Protein AF-A0AAP6CW09-F1 (afdb_monomer)

Radius of gyration: 12.86 Å; Cα contacts (8 Å, |Δi|>4): 159; chains: 1; bounding box: 27×35×30 Å

Mean predicted aligned error: 6.65 Å

Secondary structure (DSSP, 8-state):
-EEEE-S-SGGGGEEEEESS-SEEEEEEEESSSSTT-EEEEEEEEEE-TTEEEE--SSS---HHHHHHHHHS-GGGTGGGSS--

Sequence (84 aa):
MYPVYSSQIKNHGIFGYYNEYLAQKKIIFSTHGNPGSAKFIQEKFFATSNCGILSSKKYPESTLFAIQFEKTPKNSFLKGQSHI

Solvent-accessible surface area (backbone atoms only — not comparable to full-atom values): 4838 Å² total; per-residue (Å²): 116,23,50,24,36,39,29,47,82,59,74,86,16,50,74,48,72,37,86,60,63,76,49,57,53,36,26,39,29,18,68,38,93,48,62,53,47,44,44,50,40,76,57,60,23,26,70,40,93,38,34,47,77,55,82,61,97,85,52,83,69,43,58,68,58,18,54,52,52,46,70,48,67,73,79,67,56,66,74,72,67,79,79,124

InterPro domains:
  IPR000055 Type I restriction modification DNA specificity domain [PF01420] (2-81)
  IPR044946 Type I restriction modification DNA specificity domain superfamily [G3DSA:3.90.220.20] (1-84)

Foldseek 3Di:
DAFEAALDPPPVRTPDDDPDFDDAQWKKAFCPDDHQQIAGHHGTHHYDPRIDTDDDPPDGDDRVVNVVSSPPDPVVVVVVPPPD

Structure (mmCIF, N/CA/C/O backbone):
data_AF-A0AAP6CW09-F1
#
_entry.id   AF-A0AAP6CW09-F1
#
loop_
_atom_site.group_PDB
_atom_site.id
_atom_site.type_symbol
_atom_site.label_atom_id
_atom_site.label_alt_id
_atom_site.label_comp_id
_atom_site.label_asym_id
_atom_site.label_entity_id
_atom_site.label_seq_id
_atom_site.pdbx_PDB_ins_code
_atom_site.Cartn_x
_atom_site.Cartn_y
_atom_site.Cartn_z
_atom_site.occupancy
_atom_site.B_iso_or_equiv
_atom_site.auth_seq_id
_atom_site.auth_comp_id
_atom_site.auth_asym_id
_atom_site.auth_atom_id
_atom_site.pdbx_PDB_model_num
ATOM 1 N N . MET A 1 1 ? -6.290 -13.660 -3.161 1.00 87.88 1 MET A N 1
ATOM 2 C CA . MET A 1 1 ? -5.078 -12.961 -3.636 1.00 87.88 1 MET A CA 1
ATOM 3 C C . MET A 1 1 ? -5.314 -11.462 -3.546 1.00 87.88 1 MET A C 1
ATOM 5 O O . MET A 1 1 ? -6.431 -11.032 -3.807 1.00 87.88 1 MET A O 1
ATOM 9 N N . TYR A 1 2 ? -4.297 -10.698 -3.156 1.00 94.12 2 TYR A N 1
ATOM 10 C CA . TYR A 1 2 ? -4.335 -9.253 -2.917 1.00 94.12 2 TYR A CA 1
ATOM 11 C C . TYR A 1 2 ? -3.316 -8.538 -3.811 1.00 94.12 2 TYR A C 1
ATOM 13 O O . TYR A 1 2 ? -2.254 -9.111 -4.068 1.00 94.12 2 TYR A O 1
ATOM 21 N N . PRO A 1 3 ? -3.602 -7.315 -4.290 1.00 94.75 3 PRO A N 1
ATOM 22 C CA . PRO A 1 3 ? -2.671 -6.567 -5.126 1.00 94.75 3 PRO A CA 1
ATOM 23 C C . PRO A 1 3 ? -1.408 -6.186 -4.346 1.00 94.75 3 PRO A C 1
ATOM 25 O O . PRO A 1 3 ? -1.469 -5.755 -3.191 1.00 94.75 3 PRO A O 1
ATOM 28 N N . VAL A 1 4 ? -0.262 -6.322 -5.008 1.00 94.06 4 VAL A N 1
ATOM 29 C CA . VAL A 1 4 ? 1.050 -5.893 -4.520 1.00 94.06 4 VAL A CA 1
ATOM 30 C C . VAL A 1 4 ? 1.386 -4.553 -5.159 1.00 94.06 4 VAL A C 1
ATOM 32 O O . VAL A 1 4 ? 1.558 -4.476 -6.376 1.00 94.06 4 VAL A O 1
ATOM 35 N N . TYR A 1 5 ? 1.505 -3.505 -4.350 1.00 92.12 5 TYR A N 1
ATOM 36 C CA . TYR A 1 5 ? 1.913 -2.179 -4.797 1.00 92.12 5 TYR A CA 1
ATOM 37 C C . TYR A 1 5 ? 3.429 -1.980 -4.685 1.00 92.12 5 TYR A C 1
ATOM 39 O O . TYR A 1 5 ? 4.067 -2.333 -3.689 1.00 92.12 5 TYR A O 1
ATOM 47 N N . SER A 1 6 ? 3.998 -1.379 -5.724 1.00 88.06 6 SER A N 1
ATOM 48 C CA . SER A 1 6 ? 5.391 -0.951 -5.807 1.00 88.06 6 SER A CA 1
ATOM 49 C C . SER A 1 6 ? 5.466 0.493 -6.302 1.00 88.06 6 SER A C 1
ATOM 51 O O . SER A 1 6 ? 4.463 1.108 -6.662 1.00 88.06 6 SER A O 1
ATOM 53 N N . SER A 1 7 ? 6.670 1.045 -6.338 1.00 83.88 7 SER A N 1
ATOM 54 C CA . SER A 1 7 ? 6.946 2.450 -6.625 1.00 83.88 7 SER A CA 1
ATOM 55 C C . SER A 1 7 ? 6.910 2.806 -8.122 1.00 83.88 7 SER A C 1
ATOM 57 O O . SER A 1 7 ? 7.492 3.796 -8.573 1.00 83.88 7 SER A O 1
ATOM 59 N N . GL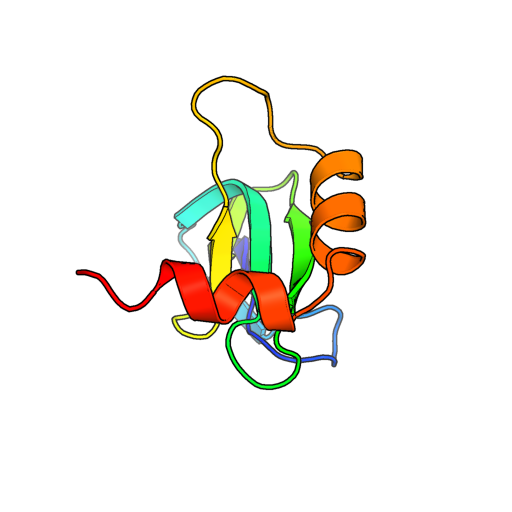N A 1 8 ? 6.276 1.945 -8.916 1.00 79.00 8 GLN A N 1
ATOM 60 C CA . GLN A 1 8 ? 6.225 2.002 -10.370 1.00 79.00 8 GLN A CA 1
ATOM 61 C C . GLN A 1 8 ? 5.064 2.873 -10.865 1.00 79.00 8 GLN A C 1
ATOM 63 O O . GLN A 1 8 ? 3.973 2.872 -10.305 1.00 79.00 8 GLN A O 1
ATOM 68 N N . ILE A 1 9 ? 5.280 3.580 -11.975 1.00 71.25 9 ILE A N 1
ATOM 69 C CA . ILE A 1 9 ? 4.259 4.442 -12.600 1.00 71.25 9 ILE A CA 1
ATOM 70 C C . ILE A 1 9 ? 3.301 3.614 -13.480 1.00 71.25 9 ILE A C 1
ATOM 72 O O . ILE A 1 9 ? 2.140 3.967 -13.676 1.00 71.25 9 ILE A O 1
ATOM 76 N N . LYS A 1 10 ? 3.776 2.476 -13.999 1.00 77.50 10 LYS A N 1
ATOM 77 C CA . LYS A 1 10 ? 3.000 1.575 -14.863 1.00 77.50 10 LYS A CA 1
ATOM 78 C C . LYS A 1 10 ? 1.977 0.771 -14.053 1.00 77.50 10 LYS A C 1
ATOM 80 O O . LYS A 1 10 ? 2.193 0.484 -12.874 1.00 77.50 10 LYS A O 1
ATOM 85 N N . ASN A 1 11 ? 0.878 0.383 -14.702 1.00 82.19 11 ASN A N 1
ATOM 86 C CA . ASN A 1 11 ? -0.198 -0.438 -14.126 1.00 82.19 11 ASN A CA 1
ATOM 87 C C . ASN A 1 11 ? -0.746 0.101 -12.792 1.00 82.19 11 ASN A C 1
ATOM 89 O O . ASN A 1 11 ? -1.061 -0.664 -11.883 1.00 82.19 11 ASN A O 1
ATOM 93 N N . HIS A 1 12 ? -0.819 1.428 -12.647 1.00 82.00 12 HIS A N 1
ATOM 94 C CA . HIS A 1 12 ? -1.307 2.095 -11.432 1.00 82.00 12 HIS A CA 1
ATOM 95 C C . HIS A 1 12 ? -0.558 1.691 -10.145 1.00 82.00 12 HIS A C 1
ATOM 97 O O . HIS A 1 12 ? -1.154 1.681 -9.063 1.00 82.00 12 HIS A O 1
ATOM 103 N N . GLY A 1 13 ? 0.725 1.332 -10.260 1.00 83.31 13 GLY A N 1
ATOM 104 C CA . GLY A 1 13 ? 1.552 0.896 -9.134 1.00 83.31 13 GLY A CA 1
ATOM 105 C C . GLY A 1 13 ? 1.471 -0.598 -8.816 1.00 83.31 13 GLY A C 1
ATOM 106 O O . GLY A 1 13 ? 2.197 -1.051 -7.937 1.00 83.31 13 GLY A O 1
ATOM 107 N N . ILE A 1 14 ? 0.628 -1.375 -9.504 1.00 89.12 14 ILE A N 1
ATOM 108 C CA . ILE A 1 14 ? 0.451 -2.807 -9.229 1.00 89.12 14 ILE A CA 1
ATOM 109 C C . ILE A 1 14 ? 1.583 -3.608 -9.881 1.00 89.12 14 ILE A C 1
ATOM 111 O O . ILE A 1 14 ? 1.723 -3.630 -11.105 1.00 89.12 14 ILE A O 1
ATOM 115 N N . PHE A 1 15 ? 2.374 -4.284 -9.051 1.00 90.62 15 PHE A N 1
ATOM 116 C CA . PHE A 1 15 ? 3.454 -5.182 -9.462 1.00 90.62 15 PHE A CA 1
ATOM 117 C C . PHE A 1 15 ? 2.950 -6.605 -9.743 1.00 90.62 15 PHE A C 1
ATOM 119 O O . PHE A 1 15 ? 3.430 -7.271 -10.654 1.00 90.62 15 PHE A O 1
ATOM 126 N N . GLY A 1 16 ? 1.959 -7.064 -8.978 1.00 92.19 16 GLY A N 1
ATOM 127 C CA . GLY A 1 16 ? 1.399 -8.407 -9.092 1.00 92.19 16 GLY A CA 1
ATOM 128 C C . GLY A 1 16 ? 0.379 -8.685 -7.996 1.00 92.19 16 GLY A C 1
ATOM 129 O O . GLY A 1 16 ? -0.179 -7.753 -7.416 1.00 92.19 16 GLY A O 1
ATOM 130 N N . TYR A 1 17 ? 0.160 -9.963 -7.695 1.00 94.12 17 TYR A N 1
ATOM 131 C CA . TYR A 1 17 ? -0.758 -10.401 -6.649 1.00 94.12 17 TYR A CA 1
ATOM 132 C C . TYR A 1 17 ? -0.073 -11.383 -5.703 1.00 94.12 17 TYR A C 1
ATOM 134 O O . TYR A 1 17 ? 0.681 -12.247 -6.144 1.00 94.12 17 TYR A O 1
ATOM 142 N N . TYR A 1 18 ? -0.359 -11.262 -4.410 1.00 94.12 18 TYR A N 1
ATOM 143 C CA . TYR A 1 18 ? 0.182 -12.124 -3.363 1.00 94.12 18 TYR A CA 1
ATOM 144 C C . TYR A 1 18 ? -0.940 -12.692 -2.491 1.00 94.12 18 TYR A C 1
ATOM 146 O O . TYR A 1 18 ? -2.075 -12.206 -2.500 1.00 94.12 18 TYR A O 1
ATOM 154 N N . ASN A 1 19 ? -0.662 -13.773 -1.771 1.00 93.81 19 ASN A N 1
ATOM 155 C CA . ASN A 1 19 ? -1.696 -14.512 -1.043 1.00 93.81 19 ASN A CA 1
ATOM 156 C C . ASN A 1 19 ? -2.037 -13.859 0.304 1.00 93.81 19 ASN A C 1
ATOM 158 O O . ASN A 1 19 ? -3.123 -14.082 0.837 1.00 93.81 19 ASN A O 1
ATOM 162 N N . GLU A 1 20 ? -1.155 -12.993 0.799 1.00 93.31 20 GLU A N 1
ATOM 163 C CA . GLU A 1 20 ? -1.293 -12.277 2.064 1.00 93.31 20 GLU A CA 1
ATOM 164 C C . GLU A 1 20 ? -1.401 -10.766 1.838 1.00 93.31 20 GLU A C 1
ATOM 166 O O . GLU A 1 20 ? -1.058 -10.244 0.775 1.00 93.31 20 GLU A O 1
ATOM 171 N N . TYR A 1 21 ? -1.893 -10.059 2.853 1.00 93.62 21 TYR A N 1
ATOM 172 C CA . TYR A 1 21 ? -2.010 -8.606 2.851 1.00 93.62 21 TYR A CA 1
ATOM 173 C C . TYR A 1 21 ? -1.244 -8.019 4.033 1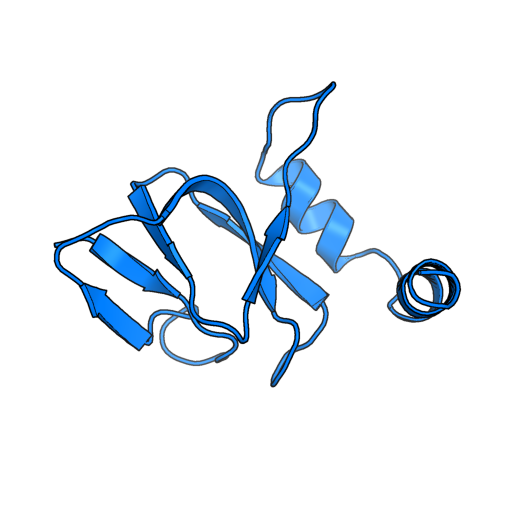.00 93.62 21 TYR A C 1
ATOM 175 O O . TYR A 1 21 ? -1.161 -8.624 5.098 1.00 93.62 21 TYR A O 1
ATOM 183 N N . LEU A 1 22 ? -0.722 -6.813 3.839 1.00 93.31 22 LEU A N 1
ATOM 184 C CA . LEU A 1 22 ? 0.002 -6.055 4.852 1.00 93.31 22 LEU A CA 1
ATOM 185 C C . LEU A 1 22 ? -0.903 -5.017 5.528 1.00 93.31 22 LEU A C 1
ATOM 187 O O . LEU A 1 22 ? -0.792 -4.776 6.726 1.00 93.31 22 LEU A O 1
ATOM 191 N N . ALA A 1 23 ? -1.804 -4.389 4.766 1.00 93.06 23 ALA A N 1
ATOM 192 C CA . ALA A 1 23 ? -2.657 -3.310 5.258 1.00 93.06 23 ALA A CA 1
ATOM 193 C C . ALA A 1 23 ? -3.984 -3.198 4.484 1.00 93.06 23 ALA A C 1
ATOM 195 O O . ALA A 1 23 ? -4.184 -3.829 3.445 1.00 93.06 23 ALA A O 1
ATOM 196 N N . GLN A 1 24 ? -4.904 -2.386 5.014 1.00 95.06 24 GLN A N 1
ATOM 197 C CA . GLN A 1 24 ? -6.202 -2.065 4.415 1.00 95.06 24 GLN A CA 1
ATOM 198 C C . GLN A 1 24 ? -6.633 -0.649 4.814 1.00 95.06 24 GLN A C 1
ATOM 200 O O . GLN A 1 24 ? -6.399 -0.252 5.955 1.00 95.06 24 GLN A O 1
ATOM 205 N N . LYS A 1 25 ? -7.312 0.079 3.910 1.00 94.56 25 LYS A N 1
ATOM 206 C CA . LYS A 1 25 ? -7.787 1.459 4.145 1.00 94.56 25 LYS A CA 1
ATOM 207 C C . LYS A 1 25 ? -6.642 2.376 4.588 1.00 94.56 25 LYS A C 1
ATOM 209 O O . LYS A 1 25 ? -6.754 3.089 5.579 1.00 94.56 25 LYS A O 1
ATOM 214 N N . LYS A 1 26 ? -5.525 2.340 3.857 1.00 95.19 26 LYS A N 1
ATOM 215 C CA . LYS A 1 26 ? -4.323 3.142 4.140 1.00 95.19 26 LYS A CA 1
ATOM 216 C C . LYS A 1 26 ? -3.853 3.905 2.912 1.00 95.19 26 LYS A C 1
ATOM 218 O O . LYS A 1 26 ? -4.216 3.574 1.785 1.00 95.19 26 LYS A O 1
ATOM 223 N N . ILE A 1 27 ? -3.056 4.943 3.146 1.00 93.56 27 ILE A N 1
ATOM 224 C CA . ILE A 1 27 ? -2.387 5.689 2.080 1.00 93.56 27 ILE A CA 1
ATOM 225 C C . ILE A 1 27 ? -1.025 5.044 1.846 1.00 93.56 27 ILE A C 1
ATOM 227 O O . ILE A 1 27 ? -0.256 4.866 2.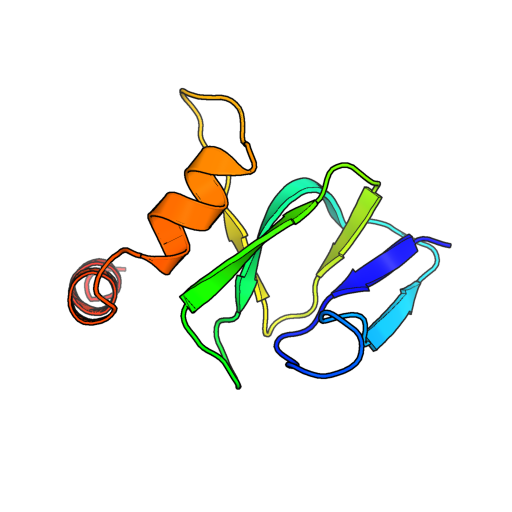787 1.00 93.56 27 ILE A O 1
ATOM 231 N N . ILE A 1 28 ? -0.730 4.703 0.600 1.00 92.50 28 ILE A N 1
ATOM 232 C CA . ILE A 1 28 ? 0.606 4.296 0.165 1.00 92.50 28 ILE A CA 1
ATOM 233 C C . ILE A 1 28 ? 1.28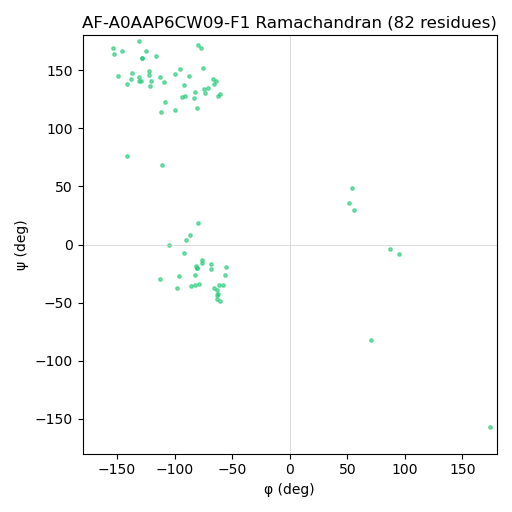5 5.478 -0.508 1.00 92.50 28 ILE A C 1
ATOM 235 O O . ILE A 1 28 ? 0.611 6.261 -1.173 1.00 92.50 28 ILE A O 1
ATOM 239 N N . PHE A 1 29 ? 2.600 5.601 -0.372 1.00 90.75 29 PHE A N 1
ATOM 240 C CA . PHE A 1 29 ? 3.388 6.560 -1.138 1.00 90.75 29 PHE A CA 1
ATOM 241 C C . PHE A 1 29 ? 4.679 5.930 -1.647 1.00 90.75 29 PHE A C 1
ATOM 243 O O . PHE A 1 29 ? 5.250 5.044 -1.015 1.00 90.75 29 PHE A O 1
ATOM 250 N N . SER A 1 30 ? 5.145 6.373 -2.807 1.00 87.75 30 SER A N 1
ATOM 251 C CA . SER A 1 30 ? 6.373 5.860 -3.417 1.00 87.75 30 SER A CA 1
ATOM 252 C C . SER A 1 30 ? 7.598 6.537 -2.804 1.00 87.75 30 SER A C 1
ATOM 254 O O . SER A 1 30 ? 7.642 7.766 -2.717 1.00 87.75 30 SER A O 1
ATOM 256 N N . THR A 1 31 ? 8.598 5.749 -2.394 1.00 83.56 31 THR A N 1
ATOM 257 C CA . THR A 1 31 ? 9.894 6.260 -1.900 1.00 83.56 31 THR A CA 1
ATOM 258 C C . THR A 1 31 ? 10.963 6.278 -2.991 1.00 83.56 31 THR A C 1
ATOM 260 O O . THR A 1 31 ? 11.850 7.123 -2.962 1.00 83.56 31 THR A O 1
ATOM 263 N N . HIS A 1 32 ? 10.847 5.396 -3.985 1.00 76.88 32 HIS A N 1
ATOM 264 C CA . HIS A 1 32 ? 11.772 5.274 -5.116 1.00 76.88 32 HIS A CA 1
ATOM 265 C C . HIS A 1 32 ? 11.018 5.378 -6.454 1.00 76.88 32 HIS A C 1
ATOM 267 O O . HIS A 1 32 ? 9.794 5.306 -6.489 1.00 76.88 32 HIS A O 1
ATOM 273 N N . GLY A 1 33 ? 11.712 5.570 -7.581 1.00 75.25 33 GLY A N 1
ATOM 274 C CA . GLY A 1 33 ? 11.073 5.707 -8.901 1.00 75.25 33 GLY A CA 1
ATOM 275 C C . GLY A 1 33 ? 10.317 7.032 -9.064 1.00 75.25 33 GLY A C 1
ATOM 276 O O . GLY A 1 33 ? 10.874 7.981 -9.606 1.00 75.25 33 GLY A O 1
ATOM 277 N N . ASN A 1 34 ? 9.078 7.116 -8.560 1.00 74.00 34 ASN A N 1
ATOM 278 C CA . ASN A 1 34 ? 8.274 8.347 -8.516 1.00 74.00 34 ASN A CA 1
ATOM 279 C C . ASN A 1 34 ? 8.075 8.870 -7.074 1.00 74.00 34 ASN A C 1
ATOM 281 O O . ASN A 1 34 ? 6.964 8.805 -6.537 1.00 74.00 34 ASN A O 1
ATOM 285 N N . PRO A 1 35 ? 9.135 9.364 -6.412 1.00 77.50 35 PRO A N 1
ATOM 286 C CA . PRO A 1 35 ? 9.085 9.741 -5.006 1.00 77.50 35 PRO A CA 1
ATOM 287 C C . PRO A 1 35 ? 8.056 10.845 -4.743 1.00 77.50 35 PRO A C 1
ATOM 289 O O . PRO A 1 35 ? 8.061 11.893 -5.401 1.00 77.50 35 PRO A O 1
ATOM 292 N N . GLY A 1 36 ? 7.195 10.603 -3.755 1.00 75.12 36 GLY A N 1
ATOM 293 C CA . GLY A 1 36 ? 6.165 11.539 -3.298 1.00 75.12 36 GLY A CA 1
ATOM 294 C C . GLY A 1 36 ? 4.773 11.348 -3.911 1.00 75.12 36 GLY A C 1
ATOM 295 O O . GLY A 1 36 ? 3.839 11.973 -3.421 1.00 75.12 36 GLY A O 1
ATOM 296 N N . SER A 1 37 ? 4.597 10.479 -4.918 1.00 86.62 37 SER A N 1
ATOM 297 C CA . SER A 1 37 ? 3.244 10.092 -5.351 1.00 86.62 37 SER A CA 1
ATOM 298 C C . SER A 1 37 ? 2.591 9.202 -4.299 1.00 86.62 37 SER A C 1
ATOM 300 O O . SER A 1 37 ? 3.235 8.282 -3.786 1.00 86.62 37 SER A O 1
ATOM 302 N N . ALA A 1 38 ? 1.331 9.484 -3.981 1.00 90.44 38 ALA A N 1
ATOM 303 C CA . ALA A 1 38 ? 0.574 8.872 -2.909 1.00 90.44 38 ALA A CA 1
ATOM 304 C C . ALA A 1 38 ? -0.858 8.547 -3.332 1.00 90.44 38 ALA A C 1
ATOM 306 O O . ALA A 1 38 ? -1.526 9.301 -4.032 1.00 90.44 38 ALA A O 1
ATOM 307 N N . LYS A 1 39 ? -1.365 7.414 -2.851 1.00 91.56 39 LYS A N 1
ATOM 308 C CA . LYS A 1 39 ? -2.695 6.916 -3.192 1.00 91.56 39 LYS A CA 1
ATOM 309 C C . LYS A 1 39 ? -3.360 6.300 -1.976 1.00 91.56 39 LYS A C 1
ATOM 311 O O . LYS A 1 39 ? -2.737 5.552 -1.229 1.00 91.56 39 LYS A O 1
ATOM 316 N N . PHE A 1 40 ? -4.644 6.581 -1.798 1.00 93.69 40 PHE A N 1
ATOM 317 C CA . PHE A 1 40 ? -5.460 5.895 -0.805 1.00 93.69 40 PHE A CA 1
ATOM 318 C C . PHE A 1 40 ? -5.984 4.569 -1.364 1.00 93.69 40 PHE A C 1
ATOM 320 O O . PHE A 1 40 ? -6.608 4.546 -2.425 1.00 93.69 40 PHE A O 1
ATOM 327 N N . ILE A 1 41 ? -5.736 3.473 -0.646 1.00 93.88 41 ILE A N 1
ATOM 328 C CA . ILE A 1 41 ? -6.161 2.123 -1.018 1.00 93.88 41 ILE A CA 1
ATOM 329 C C . ILE A 1 41 ? -7.221 1.650 -0.027 1.00 93.88 41 ILE A C 1
ATOM 331 O O . ILE A 1 41 ? -6.946 1.469 1.160 1.00 93.88 41 ILE A O 1
ATOM 335 N N . GLN A 1 42 ? -8.447 1.462 -0.519 1.00 94.38 42 GLN A N 1
ATOM 336 C CA . GLN A 1 42 ? -9.586 1.017 0.292 1.00 94.38 42 GLN A CA 1
ATOM 337 C C . GLN A 1 42 ? -9.570 -0.494 0.561 1.00 94.38 42 GLN A C 1
ATOM 339 O O . GLN A 1 42 ? -9.997 -0.945 1.627 1.00 94.38 42 GLN A O 1
ATOM 344 N N . GLU A 1 43 ? -9.084 -1.275 -0.400 1.00 94.31 43 GLU A N 1
ATOM 345 C CA . GLU A 1 43 ? -9.009 -2.733 -0.322 1.00 94.31 43 GLU A CA 1
ATOM 346 C C . GLU A 1 43 ? -7.813 -3.223 0.509 1.00 94.31 43 GLU A C 1
ATOM 348 O O . GLU A 1 43 ? -6.979 -2.436 0.960 1.00 94.31 43 GLU A O 1
ATOM 353 N N . LYS A 1 44 ? -7.764 -4.533 0.770 1.00 96.31 44 LYS A N 1
ATOM 354 C CA . LYS A 1 44 ? -6.599 -5.187 1.379 1.00 96.31 44 LYS A CA 1
ATOM 355 C C . LYS A 1 44 ? -5.492 -5.292 0.337 1.00 96.31 44 LYS A C 1
ATOM 357 O O . LYS A 1 44 ? -5.757 -5.725 -0.781 1.00 96.31 44 LYS A O 1
ATOM 362 N N . PHE A 1 45 ? -4.268 -4.942 0.707 1.00 95.06 45 PHE A N 1
ATOM 363 C CA . PHE A 1 45 ? -3.139 -4.922 -0.217 1.00 95.06 45 PHE A CA 1
ATOM 364 C C . PHE A 1 45 ? -1.829 -5.309 0.463 1.00 95.06 45 PHE A C 1
ATOM 366 O O . PHE A 1 45 ? -1.717 -5.309 1.691 1.00 95.06 45 PHE A O 1
ATOM 373 N N . PHE A 1 46 ? -0.820 -5.589 -0.354 1.00 95.00 46 PHE A N 1
ATOM 374 C CA . PHE A 1 46 ? 0.569 -5.717 0.064 1.00 95.00 46 PHE A CA 1
ATOM 375 C C . PHE A 1 46 ? 1.388 -4.570 -0.539 1.00 95.00 46 PHE A C 1
ATOM 377 O O . PHE A 1 46 ? 1.118 -4.149 -1.661 1.00 95.00 46 PHE A O 1
ATOM 384 N N . ALA A 1 47 ? 2.374 -4.041 0.181 1.00 91.44 47 ALA A N 1
ATOM 385 C CA . ALA A 1 47 ? 3.287 -3.022 -0.338 1.00 91.44 47 ALA A CA 1
ATOM 386 C C . ALA A 1 47 ? 4.728 -3.530 -0.261 1.00 91.44 47 ALA A C 1
ATOM 388 O O . ALA A 1 47 ? 5.122 -4.136 0.732 1.00 91.44 47 ALA A O 1
ATOM 389 N N . THR A 1 48 ? 5.500 -3.301 -1.322 1.00 88.62 48 THR A N 1
ATOM 390 C CA . THR A 1 48 ? 6.934 -3.634 -1.359 1.00 88.62 48 THR A CA 1
ATOM 391 C C . THR A 1 48 ? 7.767 -2.614 -0.575 1.00 88.62 48 THR A C 1
ATOM 393 O O . THR A 1 48 ? 7.283 -1.533 -0.241 1.00 88.62 48 THR A O 1
ATOM 396 N N . SER A 1 49 ? 9.048 -2.915 -0.341 1.00 85.88 49 SER A N 1
ATOM 397 C CA . SER A 1 49 ? 10.017 -2.038 0.345 1.00 85.88 49 SER A CA 1
ATOM 398 C C . SER A 1 49 ? 10.177 -0.645 -0.276 1.00 85.88 49 SER A C 1
ATOM 400 O O . SER A 1 49 ? 10.663 0.279 0.370 1.00 85.88 49 SER A O 1
ATOM 402 N N . ASN A 1 50 ? 9.770 -0.479 -1.534 1.00 85.94 50 ASN A N 1
ATOM 403 C CA . ASN A 1 50 ? 9.909 0.772 -2.275 1.00 85.94 50 ASN A CA 1
ATOM 404 C C . ASN A 1 50 ? 8.683 1.692 -2.095 1.00 85.94 50 ASN A C 1
ATOM 406 O O . ASN A 1 50 ? 8.603 2.765 -2.704 1.00 85.94 50 ASN A O 1
ATOM 410 N N . CYS A 1 51 ? 7.731 1.286 -1.253 1.00 89.19 51 CYS A N 1
ATOM 411 C CA . CYS A 1 51 ? 6.570 2.064 -0.853 1.00 89.19 51 CYS A CA 1
ATOM 412 C C . CYS A 1 51 ? 6.559 2.268 0.665 1.00 89.19 51 CYS A C 1
ATOM 414 O O . CYS A 1 51 ? 6.840 1.353 1.433 1.00 89.19 51 CYS A O 1
ATOM 416 N N . GLY A 1 52 ? 6.174 3.463 1.102 1.00 90.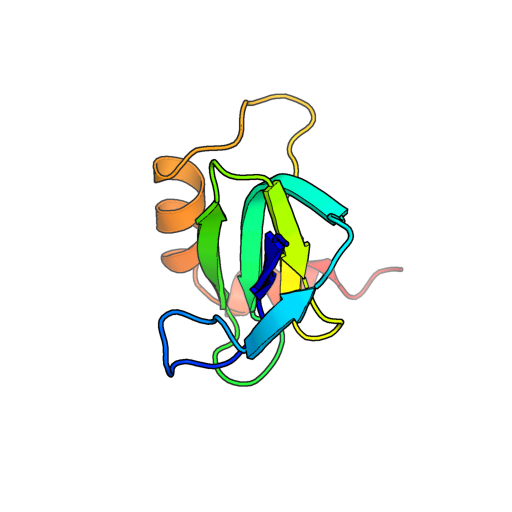19 52 GLY A N 1
ATOM 417 C CA . GLY A 1 52 ? 5.800 3.734 2.484 1.00 90.19 52 GLY A CA 1
ATOM 418 C C . GLY A 1 52 ? 4.288 3.632 2.676 1.00 90.19 52 GLY A C 1
ATOM 419 O O . GLY A 1 52 ? 3.516 3.903 1.754 1.00 90.19 52 GLY A O 1
ATOM 420 N N . ILE A 1 53 ? 3.860 3.263 3.884 1.00 92.12 53 ILE A N 1
ATOM 421 C CA . ILE A 1 53 ? 2.454 3.306 4.302 1.00 92.12 53 ILE A CA 1
ATOM 422 C C . ILE A 1 53 ? 2.298 4.451 5.297 1.00 92.12 53 ILE A C 1
ATOM 424 O O . ILE A 1 53 ? 2.958 4.481 6.334 1.00 92.12 53 ILE A O 1
ATOM 428 N N . LEU A 1 54 ? 1.413 5.394 4.988 1.00 90.25 54 LEU A N 1
ATOM 429 C CA . LEU A 1 54 ? 1.069 6.497 5.869 1.00 90.25 54 LEU A CA 1
ATOM 430 C C . LEU A 1 54 ? -0.161 6.118 6.700 1.00 90.25 54 LEU A C 1
ATOM 432 O O . LEU A 1 54 ? -1.202 5.733 6.160 1.00 90.25 54 LEU A O 1
ATOM 436 N N . SER A 1 55 ? -0.033 6.258 8.019 1.00 88.31 55 SER A N 1
ATOM 437 C CA . SER A 1 55 ? -1.130 6.082 8.966 1.00 88.31 55 SER A CA 1
ATOM 438 C C . SER A 1 55 ? -1.181 7.256 9.934 1.00 88.31 55 SER A C 1
ATOM 440 O O . SER A 1 55 ? -0.146 7.731 10.397 1.00 88.31 55 SER A O 1
ATOM 442 N N . SER A 1 56 ? -2.386 7.704 10.273 1.00 86.81 56 SER A N 1
ATOM 443 C CA . SER A 1 56 ? -2.595 8.778 11.247 1.00 86.81 56 SER A CA 1
ATOM 444 C C . SER A 1 56 ? -3.200 8.228 12.535 1.00 86.81 56 SER A C 1
ATOM 446 O O . SER A 1 56 ? -4.067 7.361 12.510 1.00 86.81 56 SER A O 1
ATOM 448 N N . LYS A 1 57 ? -2.738 8.738 13.684 1.00 88.31 57 LYS A N 1
ATOM 449 C CA . LYS A 1 57 ? -3.313 8.408 15.001 1.00 88.31 57 LYS A CA 1
ATOM 450 C C . LYS A 1 57 ? -4.585 9.205 15.307 1.00 88.31 57 LYS A C 1
ATOM 452 O O . LYS A 1 57 ? -5.333 8.825 16.197 1.00 88.31 57 LYS A O 1
ATOM 457 N N . LYS A 1 58 ? -4.79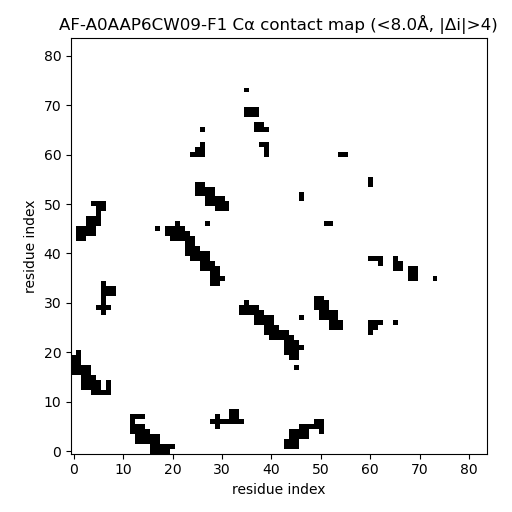3 10.335 14.618 1.00 89.81 58 LYS A N 1
ATOM 458 C CA . LYS A 1 58 ? -5.816 11.336 14.966 1.00 89.81 58 LYS A CA 1
ATOM 459 C C . LYS A 1 58 ? -6.940 11.448 13.938 1.00 89.81 58 LYS A C 1
ATOM 461 O O . LYS A 1 58 ? -8.056 11.796 14.301 1.00 89.81 58 LYS A O 1
ATOM 466 N N . TYR A 1 59 ? -6.651 11.173 12.670 1.00 88.75 59 TYR A N 1
ATOM 467 C CA . TYR A 1 59 ? -7.599 11.348 11.572 1.00 88.75 59 TYR A CA 1
ATOM 468 C C . TYR A 1 59 ? -7.654 10.088 10.713 1.00 88.75 59 TYR A C 1
ATOM 470 O O . TYR A 1 59 ? -6.610 9.471 10.507 1.00 88.75 59 TYR A O 1
ATOM 478 N N . PRO A 1 60 ? -8.829 9.713 10.186 1.00 89.69 60 PRO A N 1
ATOM 479 C CA . PRO A 1 60 ? -8.929 8.586 9.274 1.00 89.69 60 PRO A CA 1
ATOM 480 C C . PRO A 1 60 ? -8.199 8.892 7.966 1.00 89.69 60 PRO A C 1
ATOM 482 O O . PRO A 1 60 ? -8.244 10.013 7.451 1.00 89.69 60 PRO A O 1
ATOM 485 N N . GLU A 1 61 ? -7.545 7.881 7.408 1.00 92.62 61 GLU A N 1
ATOM 486 C CA . GLU A 1 61 ? -6.944 7.989 6.088 1.00 92.62 61 GLU A CA 1
ATOM 487 C C . GLU A 1 61 ? -8.020 8.201 5.010 1.00 92.62 61 GLU A C 1
ATOM 489 O O . GLU A 1 61 ? -9.103 7.613 5.057 1.00 92.62 61 GLU A O 1
ATOM 494 N N . SER A 1 62 ? -7.731 9.052 4.023 1.00 94.19 62 SER A N 1
ATOM 495 C CA . SER A 1 62 ? -8.669 9.357 2.942 1.00 94.19 62 SER A CA 1
ATOM 496 C C . SER A 1 62 ? -7.951 9.773 1.663 1.00 94.19 62 SER A C 1
ATOM 498 O O . SER A 1 62 ? -6.782 10.171 1.677 1.00 94.19 62 SER A O 1
ATOM 500 N N . THR A 1 63 ? -8.679 9.740 0.547 1.00 93.38 63 THR A N 1
ATOM 501 C CA . THR A 1 63 ? -8.199 10.242 -0.746 1.00 93.38 63 THR A CA 1
ATOM 502 C C . THR A 1 63 ? -7.793 11.716 -0.675 1.00 93.38 63 THR A C 1
ATOM 504 O O . THR A 1 63 ? -6.810 12.102 -1.299 1.00 93.38 63 THR A O 1
ATOM 507 N N . LEU A 1 64 ? -8.489 12.534 0.125 1.00 92.31 64 LEU A N 1
ATOM 508 C CA . LEU A 1 64 ? -8.152 13.952 0.296 1.00 92.31 64 LEU A CA 1
ATOM 509 C C . LEU A 1 64 ? -6.770 14.126 0.931 1.00 92.31 64 LEU A C 1
ATOM 511 O O . LEU A 1 64 ? -5.976 14.932 0.454 1.00 92.31 64 LEU A O 1
ATOM 515 N N . PHE A 1 65 ? -6.453 13.331 1.957 1.00 92.19 65 PHE A N 1
ATOM 516 C CA . PHE A 1 65 ? -5.127 13.353 2.573 1.00 92.19 65 PHE A CA 1
ATOM 517 C C . PHE A 1 65 ? -4.036 12.867 1.614 1.00 92.19 65 PHE A C 1
ATOM 519 O O . PHE A 1 65 ? -2.956 13.449 1.604 1.00 92.19 65 PHE A O 1
ATOM 526 N N . ALA A 1 66 ? -4.312 11.860 0.777 1.00 91.31 66 ALA A N 1
ATOM 527 C CA . ALA A 1 66 ? -3.362 11.406 -0.240 1.00 91.31 66 ALA A CA 1
ATOM 528 C C . ALA A 1 66 ? -3.067 12.503 -1.279 1.00 91.31 66 ALA A C 1
ATOM 530 O O . ALA A 1 66 ? -1.907 12.806 -1.535 1.00 91.31 66 ALA A O 1
ATOM 531 N N . ILE A 1 67 ? -4.101 13.171 -1.804 1.00 90.81 67 ILE A N 1
ATOM 532 C CA . ILE A 1 67 ? -3.938 14.286 -2.754 1.00 90.81 67 ILE A CA 1
ATOM 533 C C . ILE A 1 67 ? -3.177 15.449 -2.106 1.00 90.81 67 ILE A C 1
ATOM 535 O O . ILE A 1 67 ? -2.305 16.053 -2.729 1.00 90.81 67 ILE A O 1
ATOM 539 N N . GLN A 1 68 ? -3.496 15.777 -0.852 1.00 90.00 68 GLN A N 1
ATOM 540 C CA . GLN A 1 68 ? -2.794 16.832 -0.124 1.00 90.00 68 GLN A CA 1
ATOM 541 C C . GLN A 1 68 ? -1.316 16.481 0.090 1.00 90.00 68 GLN A C 1
ATOM 543 O O . GLN A 1 68 ? -0.451 17.348 -0.043 1.00 90.00 68 GLN A O 1
ATOM 548 N N . PHE A 1 69 ? -1.023 15.212 0.377 1.00 86.62 69 PHE A N 1
ATOM 549 C CA . PHE A 1 69 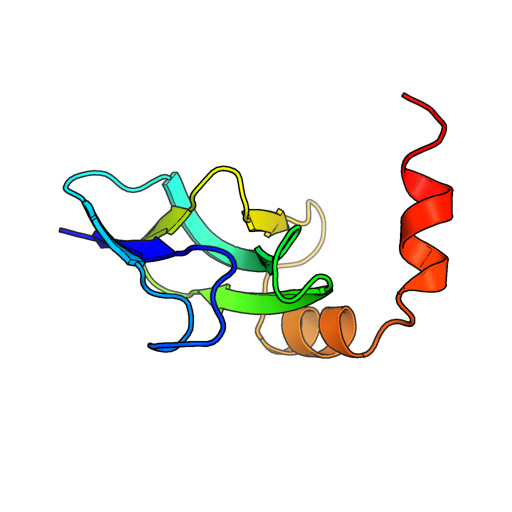? 0.339 14.707 0.496 1.00 86.62 69 PHE A CA 1
ATOM 550 C C . PHE A 1 69 ? 1.111 14.882 -0.818 1.00 86.62 69 PHE A C 1
ATOM 552 O O . PHE A 1 69 ? 2.191 15.464 -0.799 1.00 86.62 69 PHE A O 1
ATOM 559 N N . GLU A 1 70 ? 0.538 14.489 -1.961 1.00 86.25 70 GLU A N 1
ATOM 560 C CA . GLU A 1 70 ? 1.187 14.645 -3.276 1.00 86.25 70 GLU A CA 1
ATOM 561 C C . GLU A 1 70 ? 1.479 16.107 -3.641 1.00 86.25 70 GLU A C 1
ATOM 563 O O . GLU A 1 70 ? 2.492 16.407 -4.271 1.00 86.25 70 GLU A O 1
ATOM 568 N N . LYS A 1 71 ? 0.597 17.031 -3.240 1.00 84.38 71 LYS A N 1
ATOM 569 C CA . LYS A 1 71 ? 0.743 18.474 -3.495 1.00 84.38 71 LYS A CA 1
ATOM 570 C C . LYS A 1 71 ? 1.771 19.154 -2.593 1.00 84.38 71 LYS A C 1
ATOM 572 O O . LYS A 1 71 ? 2.136 20.302 -2.845 1.00 84.38 71 LYS A O 1
ATOM 577 N N . THR A 1 72 ? 2.216 18.488 -1.531 1.00 81.12 72 THR A N 1
ATOM 578 C CA . THR A 1 72 ? 3.166 19.073 -0.586 1.00 81.12 72 THR A CA 1
ATOM 579 C C . THR A 1 72 ? 4.564 19.122 -1.222 1.00 81.12 72 THR A C 1
ATOM 581 O O . THR A 1 72 ? 5.031 18.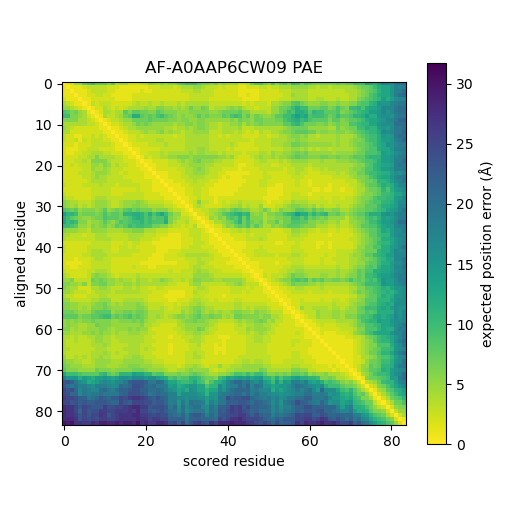118 -1.764 1.00 81.12 72 THR A O 1
ATOM 584 N N . PRO A 1 73 ? 5.273 20.268 -1.184 1.00 67.94 73 PRO A N 1
ATOM 585 C CA . PRO A 1 73 ? 6.571 20.400 -1.838 1.00 67.94 73 PRO A CA 1
ATOM 586 C C . PRO A 1 73 ? 7.606 19.439 -1.238 1.00 67.94 73 PRO A C 1
ATOM 588 O O . PRO A 1 73 ? 7.848 19.433 -0.028 1.00 67.94 73 PRO A O 1
ATOM 591 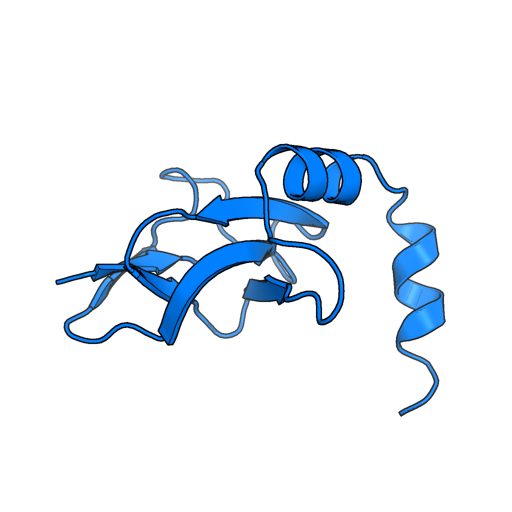N N . LYS A 1 74 ? 8.265 18.663 -2.109 1.00 64.38 74 LYS A N 1
ATOM 592 C CA . LYS A 1 74 ? 9.190 17.563 -1.762 1.00 64.38 74 LYS A CA 1
ATOM 593 C C . LYS A 1 74 ? 10.352 17.985 -0.844 1.00 64.38 74 LYS A C 1
ATOM 595 O O . LYS A 1 74 ? 10.822 17.182 -0.044 1.00 64.38 74 LYS A O 1
ATOM 600 N N . ASN A 1 75 ? 10.749 19.260 -0.874 1.00 54.69 75 ASN A N 1
ATOM 601 C CA . ASN A 1 75 ? 11.815 19.814 -0.024 1.00 54.69 75 ASN A CA 1
ATOM 602 C C . ASN A 1 75 ? 11.459 19.891 1.472 1.00 54.69 75 ASN A C 1
ATOM 604 O O . ASN A 1 75 ? 12.353 20.032 2.303 1.00 54.69 75 ASN A O 1
ATOM 608 N N . SER A 1 76 ? 10.177 19.796 1.834 1.00 54.34 76 SER A N 1
ATOM 609 C CA . SER A 1 76 ? 9.742 19.798 3.239 1.00 54.34 76 SER A CA 1
ATOM 610 C C . SER A 1 76 ? 9.894 18.433 3.930 1.00 54.34 76 SER A C 1
ATOM 612 O O . SER A 1 76 ? 9.997 18.385 5.152 1.00 54.34 76 SER A O 1
ATOM 614 N N . PHE A 1 77 ? 9.991 17.335 3.168 1.00 52.44 77 PHE A N 1
ATOM 615 C CA . PHE A 1 77 ? 10.110 15.971 3.704 1.00 52.44 77 PHE A CA 1
ATOM 616 C C . PHE A 1 77 ? 11.538 15.588 4.116 1.00 52.44 77 PHE A C 1
ATOM 618 O O . PHE A 1 77 ? 11.721 14.894 5.114 1.00 52.44 77 PHE A O 1
ATOM 625 N N . LEU A 1 78 ? 12.561 16.066 3.395 1.00 45.97 78 LEU A N 1
ATOM 626 C CA . LEU A 1 78 ? 13.966 15.714 3.663 1.00 45.97 78 LEU A CA 1
ATOM 627 C C . LEU A 1 78 ? 14.502 16.295 4.984 1.00 45.97 78 LEU A C 1
ATOM 629 O O . LEU A 1 78 ? 15.439 15.748 5.554 1.00 45.97 78 LEU A O 1
ATOM 633 N N . LYS A 1 79 ? 13.880 17.354 5.521 1.00 40.91 79 LYS A N 1
ATOM 634 C CA . LYS A 1 79 ? 14.225 17.911 6.842 1.00 40.91 79 LYS A CA 1
ATOM 635 C C . LYS A 1 79 ? 13.696 17.090 8.024 1.00 40.91 79 LYS A C 1
ATOM 637 O O . LYS A 1 79 ? 14.151 17.296 9.140 1.00 40.91 79 LYS A O 1
ATOM 642 N N . GLY A 1 80 ? 12.746 16.179 7.800 1.00 42.91 80 GLY A N 1
ATOM 643 C CA . GLY A 1 80 ? 12.151 15.352 8.855 1.00 42.91 80 GLY A CA 1
ATOM 644 C C . GLY A 1 80 ? 12.833 13.998 9.077 1.00 42.91 80 GLY A C 1
ATOM 645 O O . GLY A 1 80 ? 12.469 13.301 10.015 1.00 42.91 80 GLY A O 1
ATOM 646 N N . GLN A 1 81 ? 13.792 13.611 8.226 1.00 43.09 81 GLN A N 1
ATOM 647 C CA . GLN A 1 81 ? 14.508 12.328 8.319 1.00 43.09 81 GLN A CA 1
ATOM 648 C C . GLN A 1 81 ? 15.945 12.462 8.856 1.00 43.09 81 GLN A C 1
ATOM 650 O O . GLN A 1 81 ? 16.627 11.456 8.998 1.00 43.09 81 GLN A O 1
ATOM 655 N N . SER A 1 82 ? 16.421 13.675 9.172 1.00 30.09 82 SER A N 1
ATOM 656 C CA . SER A 1 82 ? 17.803 13.911 9.634 1.00 30.09 82 SER A CA 1
ATOM 657 C C . SER A 1 82 ? 18.015 13.748 11.146 1.00 30.09 82 SER A C 1
ATOM 659 O O . SER A 1 82 ? 19.082 14.094 11.643 1.00 30.09 82 SER A O 1
ATOM 661 N N . HIS A 1 83 ? 17.019 13.254 11.882 1.00 30.58 83 HIS A N 1
ATOM 662 C CA . HIS A 1 83 ? 17.136 12.952 13.309 1.00 30.58 83 HIS A CA 1
ATOM 663 C C . HIS A 1 83 ? 16.378 11.663 13.637 1.00 30.58 83 HIS A C 1
ATOM 665 O O . HIS A 1 83 ? 15.276 11.699 14.183 1.00 30.58 83 HIS A O 1
ATOM 671 N N . ILE A 1 84 ? 16.976 10.531 13.270 1.00 35.31 84 ILE A N 1
ATOM 672 C CA . ILE A 1 84 ? 16.805 9.243 13.950 1.00 35.31 84 ILE A CA 1
ATOM 673 C C . ILE A 1 84 ? 18.204 8.660 14.114 1.00 35.31 84 ILE A C 1
ATOM 675 O O . ILE A 1 84 ? 18.958 8.717 13.115 1.00 35.31 84 ILE A O 1
#

pLDDT: mean 82.9, std 16.29, range [30.09, 96.31]

Nearest PDB structures (foldseek):
  7eew-assembly1_A  TM=6.757E-01  e=1.345E-01  Vibrio vulnificus YJ016
  1yf2-assembly2_B  TM=6.855E-01  e=1.751E-01  Methanocaldococcus jannaschii DSM 2661
  3okg-assembly3_B  TM=7.546E-01  e=1.652E+00  Caldanaerobacter subterraneus subsp. tengcongensis MB4
  5ybb-assembly1_G  TM=7.281E-01  e=2.152E+00  Caldanaerobacter subterraneus subsp. tengcongensis MB4
  3okg-assembly3_A  TM=7.086E-01  e=2.623E+00  Caldanaerobacter subterraneus subsp. tengcongensis MB4

Organism: NCBI:txid29562